Protein AF-A0A1G6Z495-F1 (afdb_monomer_lite)

Organism: NCBI:txid1391627

Sequence (162 aa):
MFNFCLIGFSAALISWGFKGHRTVATIAQKHLRSNTAYVVSAYLNGERMADVATWADENRNKTTAPWHFLNLPVGLTHEAFVKAVGESDNNVYSAILKTEASVKDKSLTPDQKNEALKYLIHLVGDAHQPMHISRKEDKGGNILYRFVSTTKELCTVFGIVS

InterPro domains:
  IPR003154 S1/P1 nuclease [PF02265] (16-144)
  IPR003154 S1/P1 nuclease [PTHR33146] (5-148)
  IPR003154 S1/P1 nuclease [cd11010] (16-143)
  IPR008947 Phospholipase C/P1 nuclease domain superfamily [G3DSA:1.10.575.10] (16-158)
  IPR008947 Phospholipase C/P1 nuclease domain superfamily [SSF48537] (16-151)

Structure (mmCIF, N/CA/C/O backbone):
data_AF-A0A1G6Z495-F1
#
_entry.id   AF-A0A1G6Z495-F1
#
loop_
_atom_site.group_PDB
_atom_site.id
_atom_site.type_symbol
_atom_site.label_atom_id
_atom_site.label_alt_id
_atom_site.label_comp_id
_atom_site.label_asym_id
_atom_site.label_entity_id
_atom_site.label_seq_id
_atom_site.pdbx_PDB_ins_code
_atom_site.Cartn_x
_atom_site.Cartn_y
_atom_site.Cartn_z
_atom_site.occupancy
_atom_site.B_iso_or_equiv
_atom_site.auth_seq_id
_atom_site.auth_comp_id
_atom_site.auth_asym_id
_atom_site.auth_atom_id
_atom_site.pdbx_PDB_model_num
ATOM 1 N N . MET A 1 1 ? -15.457 -31.308 -48.192 1.00 42.28 1 MET A N 1
ATOM 2 C CA . MET A 1 1 ? -14.455 -30.368 -47.643 1.00 42.28 1 MET A CA 1
ATOM 3 C C . MET A 1 1 ? -15.005 -29.857 -46.320 1.00 42.28 1 MET A C 1
ATOM 5 O O . MET A 1 1 ? -16.042 -29.211 -46.327 1.00 42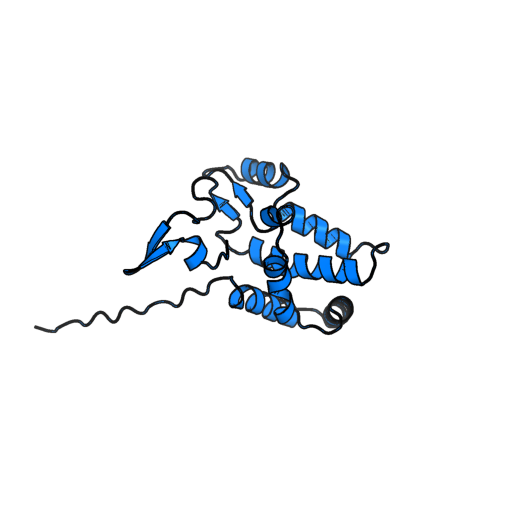.28 1 MET A O 1
ATOM 9 N N . PHE A 1 2 ? -14.421 -30.278 -45.195 1.00 41.84 2 PHE A N 1
ATOM 10 C CA . PHE A 1 2 ? -14.916 -29.948 -43.853 1.00 41.84 2 PHE A CA 1
ATOM 11 C C . PHE A 1 2 ? -14.558 -28.501 -43.502 1.00 41.84 2 PHE A C 1
ATOM 13 O O . PHE A 1 2 ? -13.387 -28.133 -43.496 1.00 41.84 2 PHE A O 1
ATOM 20 N N . ASN A 1 3 ? -15.581 -27.693 -43.231 1.00 45.84 3 ASN A N 1
ATOM 21 C CA . ASN A 1 3 ? -15.449 -26.301 -42.825 1.00 45.84 3 ASN A CA 1
ATOM 22 C C . ASN A 1 3 ? -15.108 -26.272 -41.325 1.00 45.84 3 ASN A C 1
ATOM 24 O O . ASN A 1 3 ? -15.965 -26.562 -40.490 1.00 45.84 3 ASN A O 1
ATOM 28 N N . PHE A 1 4 ? -13.850 -25.999 -40.976 1.00 47.28 4 PHE A N 1
ATOM 29 C CA . PHE A 1 4 ? -13.429 -25.865 -39.581 1.00 47.28 4 PHE A CA 1
ATOM 30 C C . PHE A 1 4 ? -13.830 -24.476 -39.067 1.00 47.28 4 PHE A C 1
ATOM 32 O O . PHE A 1 4 ? -13.222 -23.464 -39.407 1.00 47.28 4 PHE A O 1
ATOM 39 N N . CYS A 1 5 ? -14.882 -24.436 -38.253 1.00 51.12 5 CYS A N 1
ATOM 40 C CA . CYS A 1 5 ? -15.289 -23.258 -37.499 1.00 51.12 5 CYS A CA 1
ATOM 41 C C . CYS A 1 5 ? -14.291 -23.046 -36.347 1.00 51.12 5 CYS A C 1
ATOM 43 O O . CYS A 1 5 ? -14.312 -23.780 -35.358 1.00 51.12 5 CYS A O 1
ATOM 45 N N . LEU A 1 6 ? -13.385 -22.073 -36.480 1.00 49.97 6 LEU A N 1
ATOM 46 C CA . LEU A 1 6 ? -12.542 -21.606 -35.377 1.00 49.97 6 LEU A CA 1
ATOM 47 C C . LEU A 1 6 ? -13.414 -20.796 -34.410 1.00 49.97 6 LEU A C 1
ATOM 49 O O . LEU A 1 6 ? -13.562 -19.583 -34.547 1.00 49.97 6 LEU A O 1
ATOM 53 N N . ILE A 1 7 ? -14.000 -21.474 -33.424 1.00 51.56 7 ILE A N 1
ATOM 54 C CA . ILE A 1 7 ? -14.574 -20.822 -32.245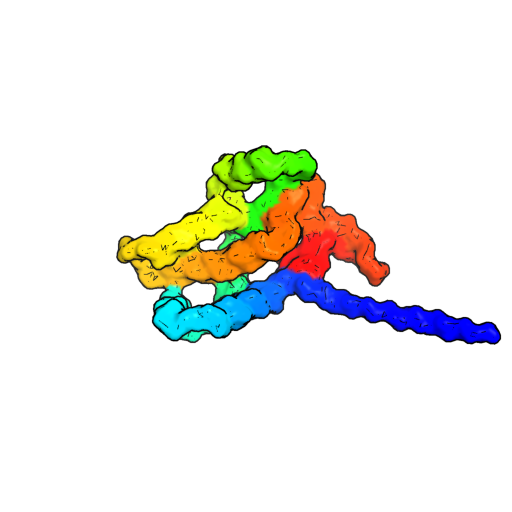 1.00 51.56 7 ILE A CA 1
ATOM 55 C C . ILE A 1 7 ? -13.392 -20.269 -31.445 1.00 51.56 7 ILE A C 1
ATOM 57 O O . ILE A 1 7 ? -12.740 -20.982 -30.685 1.00 51.56 7 ILE A O 1
ATOM 61 N N . GLY A 1 8 ? -13.073 -18.996 -31.672 1.00 50.41 8 GLY A N 1
ATOM 62 C CA . GLY A 1 8 ? -12.120 -18.257 -30.860 1.00 50.41 8 GLY A CA 1
ATOM 63 C C . GLY A 1 8 ? -12.655 -18.154 -29.437 1.00 50.41 8 GLY A C 1
ATOM 64 O O . GLY A 1 8 ? -13.552 -17.362 -29.161 1.00 50.41 8 GLY A O 1
ATOM 65 N N . PHE A 1 9 ? -12.112 -18.964 -28.532 1.00 45.84 9 PHE A N 1
ATOM 66 C CA . PHE A 1 9 ? -12.323 -18.814 -27.099 1.00 45.84 9 PHE A CA 1
ATOM 67 C C . PHE A 1 9 ? -11.691 -17.474 -26.697 1.00 45.84 9 PHE A C 1
ATOM 69 O O . PHE A 1 9 ? -10.472 -17.362 -26.568 1.00 45.84 9 PHE A O 1
ATOM 76 N N . SER A 1 10 ? -12.494 -16.415 -26.569 1.00 47.72 10 SER A N 1
ATOM 77 C CA . SER A 1 10 ? -12.037 -15.186 -25.924 1.00 47.72 10 SER A CA 1
ATOM 78 C C . SER A 1 10 ? -11.747 -15.529 -24.468 1.00 47.72 10 SER A C 1
ATOM 80 O O . SER A 1 10 ? -12.662 -15.618 -23.653 1.00 47.72 10 SER A O 1
ATOM 82 N N . ALA A 1 11 ? -10.476 -15.769 -24.143 1.00 47.03 11 ALA A N 1
ATOM 83 C CA . ALA A 1 11 ? -10.040 -15.809 -22.761 1.00 47.03 11 ALA A CA 1
ATOM 84 C C . ALA A 1 11 ? -10.450 -14.472 -22.133 1.00 47.03 11 ALA A C 1
ATOM 86 O O . ALA A 1 11 ? -9.971 -13.413 -22.542 1.00 47.03 11 ALA A O 1
ATOM 87 N N . ALA A 1 12 ? -11.392 -14.511 -21.192 1.00 43.09 12 ALA A N 1
ATOM 88 C CA . ALA A 1 12 ? -11.696 -13.366 -20.356 1.00 43.09 12 ALA A CA 1
ATOM 89 C C . ALA A 1 12 ? -10.442 -13.104 -19.520 1.00 43.09 12 ALA A C 1
ATOM 91 O O . ALA A 1 12 ? -10.204 -13.768 -18.513 1.00 43.09 12 ALA A O 1
ATOM 92 N N . LEU A 1 13 ? -9.589 -12.204 -20.004 1.00 44.81 13 LEU A N 1
ATOM 93 C CA . LEU A 1 13 ? -8.390 -11.795 -19.294 1.00 44.81 13 LEU A CA 1
ATOM 94 C C . LEU A 1 13 ? -8.857 -11.126 -18.001 1.00 44.81 13 LEU A C 1
ATOM 96 O O . LEU A 1 13 ? -9.572 -10.123 -18.019 1.00 44.81 13 LEU A O 1
ATOM 100 N N . ILE A 1 14 ? -8.543 -11.776 -16.880 1.00 45.47 14 ILE A N 1
ATOM 101 C CA . ILE A 1 14 ? -8.883 -11.307 -15.541 1.00 45.47 14 ILE A CA 1
ATOM 102 C C . ILE A 1 14 ? -7.975 -10.111 -15.269 1.00 45.47 14 ILE A C 1
ATOM 104 O O . ILE A 1 14 ? -6.816 -10.248 -14.891 1.00 45.47 14 ILE A O 1
ATOM 108 N N . SER A 1 15 ? -8.513 -8.934 -15.555 1.00 52.22 15 SER A N 1
ATOM 109 C CA . SER A 1 15 ? -7.889 -7.642 -15.320 1.00 52.22 15 SER A CA 1
ATOM 110 C C . SER A 1 15 ? -7.862 -7.337 -13.816 1.00 52.22 15 SER A C 1
ATOM 112 O O . SER A 1 15 ? -8.870 -7.567 -13.140 1.00 52.22 15 SER A O 1
ATOM 114 N N . TRP A 1 16 ? -6.759 -6.793 -13.291 1.00 60.66 16 TRP A N 1
ATOM 115 C CA . TRP A 1 16 ? -6.613 -6.517 -11.857 1.00 60.66 16 TRP A CA 1
ATOM 116 C C . TRP A 1 16 ? -7.476 -5.372 -11.312 1.00 60.66 16 TRP A C 1
ATOM 118 O O . TRP A 1 16 ? -7.771 -5.379 -10.118 1.00 60.66 16 TRP A O 1
ATOM 128 N N . GLY A 1 17 ? -7.978 -4.474 -12.172 1.00 70.00 17 GLY A N 1
ATOM 129 C CA . GLY A 1 17 ? -8.983 -3.468 -11.804 1.00 70.00 17 GLY A CA 1
ATOM 130 C C . GLY A 1 17 ? -10.163 -4.088 -11.050 1.00 70.00 17 GLY A C 1
ATOM 131 O O . GLY A 1 17 ? -10.399 -5.278 -11.193 1.00 70.00 17 GLY A O 1
ATOM 132 N N . PHE A 1 18 ? -10.894 -3.327 -10.233 1.00 80.50 18 PHE A N 1
ATOM 133 C CA . PHE A 1 18 ? -11.916 -3.751 -9.246 1.00 80.50 18 PHE A CA 1
ATOM 134 C C . PHE A 1 18 ? -11.990 -5.238 -8.829 1.00 80.50 18 PHE A C 1
ATOM 136 O O . PHE A 1 18 ? -11.745 -5.582 -7.672 1.00 80.50 18 PHE A O 1
ATOM 143 N N . LYS A 1 19 ? -12.388 -6.134 -9.741 1.00 84.12 19 LYS A N 1
ATOM 144 C CA . LYS A 1 19 ? -12.472 -7.585 -9.525 1.00 84.12 19 LYS A CA 1
ATOM 145 C C . LYS A 1 19 ? -11.148 -8.213 -9.082 1.00 84.12 19 LYS A C 1
ATOM 147 O O . LYS A 1 19 ? -11.193 -9.086 -8.217 1.00 84.12 19 LYS A O 1
ATOM 152 N N . GLY A 1 20 ? -10.001 -7.817 -9.634 1.00 85.38 20 GLY A N 1
ATOM 153 C CA . GLY A 1 20 ? -8.720 -8.432 -9.268 1.00 85.38 20 GLY A CA 1
ATOM 154 C C . GLY A 1 20 ? -8.285 -8.085 -7.851 1.00 85.38 20 GLY A C 1
ATOM 155 O O . GLY A 1 20 ? -8.098 -8.997 -7.046 1.00 85.38 20 GLY A O 1
ATOM 156 N N . HIS A 1 21 ? -8.259 -6.794 -7.507 1.00 91.12 21 HIS A N 1
ATOM 157 C CA . HIS A 1 21 ? -8.007 -6.337 -6.134 1.00 91.12 21 HIS A CA 1
ATOM 158 C C . HIS A 1 21 ? -8.954 -6.988 -5.120 1.00 91.12 21 HIS A C 1
ATOM 160 O O . HIS A 1 21 ? -8.506 -7.532 -4.110 1.00 91.12 21 HIS A O 1
ATOM 166 N N . ARG A 1 22 ? -10.259 -7.040 -5.422 1.00 94.19 22 ARG A N 1
ATOM 167 C CA . ARG A 1 22 ? -11.251 -7.740 -4.586 1.00 94.19 22 ARG A CA 1
ATOM 168 C C . ARG A 1 22 ? -10.939 -9.222 -4.418 1.00 94.19 22 ARG A C 1
ATOM 170 O O . ARG A 1 22 ? -11.094 -9.762 -3.321 1.00 94.19 22 ARG A O 1
ATOM 177 N N . THR A 1 23 ? -10.512 -9.887 -5.488 1.00 93.44 23 THR A N 1
ATOM 178 C CA . THR A 1 23 ? -10.179 -11.317 -5.475 1.00 93.44 23 THR A CA 1
ATOM 179 C C . THR A 1 23 ? -8.954 -11.578 -4.607 1.00 93.44 23 THR A C 1
ATOM 181 O O . THR A 1 23 ? -9.027 -12.410 -3.702 1.00 93.44 23 THR A O 1
ATOM 184 N N . VAL A 1 24 ? -7.864 -10.835 -4.812 1.00 93.00 24 VAL A N 1
ATOM 185 C CA . VAL A 1 24 ? -6.637 -10.976 -4.014 1.00 93.00 24 VAL A CA 1
ATOM 186 C C . VAL A 1 24 ? -6.892 -10.672 -2.547 1.00 93.00 24 VAL A C 1
ATOM 188 O O . VAL A 1 24 ? -6.532 -11.480 -1.693 1.00 93.00 24 VAL A O 1
ATOM 191 N N . ALA A 1 25 ? -7.601 -9.586 -2.243 1.00 95.50 25 ALA A N 1
ATOM 192 C CA . ALA A 1 25 ? -7.959 -9.245 -0.872 1.00 95.50 25 ALA A CA 1
ATOM 193 C C . ALA A 1 25 ? -8.865 -10.306 -0.219 1.00 95.50 25 ALA A C 1
ATOM 195 O O . ALA A 1 25 ? -8.678 -10.636 0.950 1.00 95.50 25 ALA A O 1
ATOM 196 N N . THR A 1 26 ? -9.801 -10.900 -0.970 1.00 96.12 26 THR A N 1
ATOM 197 C CA . THR A 1 26 ? -10.640 -12.008 -0.477 1.00 96.12 26 THR A CA 1
ATOM 198 C C . THR A 1 26 ? -9.805 -13.242 -0.140 1.00 96.12 26 THR A C 1
ATOM 200 O O . THR A 1 26 ? -10.028 -13.866 0.898 1.00 96.12 26 THR A O 1
ATOM 203 N N . ILE A 1 27 ? -8.858 -13.613 -1.006 1.00 96.38 27 ILE A N 1
ATOM 204 C CA . ILE A 1 27 ? -7.961 -14.750 -0.766 1.00 96.38 27 ILE A CA 1
ATOM 205 C C . ILE A 1 27 ? -7.090 -14.458 0.459 1.00 96.38 27 ILE A C 1
ATOM 207 O O . ILE A 1 27 ? -7.066 -15.263 1.387 1.00 96.38 27 ILE A O 1
ATOM 211 N N . ALA A 1 28 ? -6.460 -13.282 0.520 1.00 95.88 28 ALA A N 1
ATOM 212 C CA . ALA A 1 28 ? -5.638 -12.866 1.652 1.00 95.88 28 ALA A CA 1
ATOM 213 C C . ALA A 1 28 ? -6.413 -12.928 2.978 1.00 95.88 28 ALA A C 1
ATOM 215 O O . ALA A 1 28 ? -5.930 -13.529 3.937 1.00 95.88 28 ALA A O 1
ATOM 216 N N . GLN A 1 29 ? -7.645 -12.403 3.014 1.00 95.44 29 GLN A N 1
ATOM 217 C CA . GLN A 1 29 ? -8.495 -12.420 4.208 1.00 95.44 29 GLN A CA 1
ATOM 218 C C . GLN A 1 29 ? -8.764 -13.843 4.721 1.00 95.44 29 GLN A C 1
ATOM 220 O O . GLN A 1 29 ? -8.754 -14.068 5.929 1.00 95.44 29 GLN A O 1
ATOM 225 N N . LYS A 1 30 ? -8.960 -14.816 3.820 1.00 96.38 30 LYS A N 1
ATOM 226 C CA . LYS A 1 30 ? -9.183 -16.231 4.177 1.00 96.38 30 LYS A CA 1
ATOM 227 C C . LYS A 1 30 ? -7.949 -16.918 4.763 1.00 96.38 30 LYS A C 1
ATOM 229 O O . LYS A 1 30 ? -8.098 -17.911 5.467 1.00 96.38 30 LYS A O 1
ATOM 234 N N . HIS A 1 31 ? -6.752 -16.412 4.473 1.00 96.75 31 HIS A N 1
ATOM 235 C CA . HIS A 1 31 ? -5.490 -16.967 4.965 1.00 96.75 31 HIS A CA 1
ATOM 236 C C . HIS A 1 31 ? -4.959 -16.264 6.224 1.00 96.75 31 HIS A C 1
ATOM 238 O O . HIS A 1 31 ? -3.910 -16.648 6.746 1.00 96.75 31 HIS A O 1
ATOM 244 N N . LEU A 1 32 ? -5.672 -15.261 6.752 1.00 94.94 32 LEU A N 1
ATOM 245 C CA . LEU A 1 32 ? -5.309 -14.633 8.018 1.00 94.94 32 LEU A CA 1
ATOM 246 C C . LEU A 1 32 ? -5.513 -15.599 9.190 1.00 94.94 32 LEU A C 1
ATOM 248 O O . LEU A 1 32 ? -6.514 -16.307 9.287 1.00 94.94 32 LEU A O 1
ATOM 252 N N . ARG A 1 33 ? -4.580 -15.569 10.147 1.00 97.31 33 ARG A N 1
ATOM 253 C CA . ARG A 1 33 ? -4.785 -16.194 11.462 1.00 97.31 33 ARG A CA 1
ATOM 254 C C . ARG A 1 33 ? -5.908 -15.459 12.197 1.00 97.31 33 ARG A C 1
ATOM 256 O O . ARG A 1 33 ? -6.048 -14.250 12.026 1.00 97.31 33 ARG A O 1
ATOM 263 N N . SER A 1 34 ? -6.641 -16.146 13.072 1.00 96.50 34 SER A N 1
ATOM 264 C CA . SER A 1 34 ? -7.770 -15.582 13.838 1.00 96.50 34 SER A CA 1
ATOM 265 C C . SER A 1 34 ? -7.439 -14.247 14.516 1.00 96.50 34 SER A C 1
ATOM 267 O O . SER A 1 34 ? -8.180 -13.277 14.380 1.00 96.50 34 SER A O 1
ATOM 269 N N . ASN A 1 35 ? -6.286 -14.170 15.183 1.00 96.44 35 ASN A N 1
ATOM 270 C CA . ASN A 1 35 ? -5.853 -12.966 15.895 1.00 96.44 35 ASN A CA 1
ATOM 271 C C . ASN A 1 35 ? -5.593 -11.806 14.920 1.00 96.44 35 ASN A C 1
ATOM 273 O O . ASN A 1 35 ? -5.962 -10.668 15.193 1.00 96.44 35 ASN A O 1
ATOM 277 N N . THR A 1 36 ? -4.993 -12.093 13.762 1.00 94.31 36 THR A N 1
ATOM 278 C CA . THR A 1 36 ? -4.748 -11.095 12.714 1.00 94.31 36 THR A CA 1
ATOM 279 C C . THR A 1 36 ? -6.052 -10.646 12.067 1.00 94.31 36 THR A C 1
ATOM 281 O O . THR A 1 36 ? -6.238 -9.453 11.868 1.00 94.31 36 THR A O 1
ATOM 284 N N . ALA A 1 37 ? -6.974 -11.571 11.789 1.00 95.00 37 ALA A N 1
ATOM 285 C CA . ALA A 1 37 ? -8.286 -11.254 11.233 1.00 95.00 37 ALA A CA 1
ATOM 286 C C . ALA A 1 37 ? -9.085 -10.324 12.159 1.00 95.00 37 ALA A C 1
ATOM 288 O O . ALA A 1 37 ? -9.692 -9.369 11.680 1.00 95.00 37 ALA A O 1
ATOM 289 N N . TYR A 1 38 ? -9.025 -10.549 13.477 1.00 95.81 38 TYR A N 1
ATOM 290 C CA . TYR A 1 38 ? -9.641 -9.667 14.469 1.00 95.81 38 TYR A CA 1
ATOM 291 C C . TYR A 1 38 ? -9.056 -8.248 14.422 1.00 95.81 38 TYR A C 1
ATOM 293 O O . TYR A 1 38 ? -9.802 -7.278 14.315 1.00 95.81 38 TYR A O 1
ATOM 301 N N . VAL A 1 39 ? -7.724 -8.118 14.438 1.00 94.12 39 VAL A N 1
ATOM 302 C CA . VAL A 1 39 ? -7.052 -6.806 14.385 1.00 94.12 39 VAL A CA 1
ATOM 303 C C . VAL A 1 39 ? -7.338 -6.084 13.067 1.00 94.12 39 VAL A C 1
ATOM 305 O O . VAL A 1 39 ? -7.671 -4.903 13.083 1.00 94.12 39 VAL A O 1
ATOM 308 N N . VAL A 1 40 ? -7.259 -6.789 11.935 1.00 96.12 40 VAL A N 1
ATOM 309 C CA . VAL A 1 40 ? -7.578 -6.235 10.610 1.00 96.12 40 VAL A CA 1
ATOM 310 C C . VAL A 1 40 ? -9.027 -5.760 10.564 1.00 96.12 40 VAL A C 1
ATOM 312 O O . VAL A 1 40 ? -9.277 -4.640 10.137 1.00 96.12 40 VAL A O 1
ATOM 315 N N . SER A 1 41 ? -9.976 -6.559 11.059 1.00 96.06 41 SER A N 1
ATOM 316 C CA . SER A 1 41 ? -11.385 -6.161 11.122 1.00 96.06 41 SER A CA 1
ATOM 317 C C . SER A 1 41 ? -11.596 -4.928 11.998 1.00 96.06 41 SER A C 1
ATOM 319 O O . SER A 1 41 ? -12.398 -4.073 11.641 1.00 96.06 41 SER A O 1
ATOM 321 N N . ALA A 1 42 ? -10.893 -4.817 13.128 1.00 94.50 42 ALA A N 1
ATOM 322 C CA . ALA A 1 42 ? -10.980 -3.646 13.997 1.00 94.50 42 ALA A CA 1
ATOM 323 C C . ALA A 1 42 ? -10.426 -2.392 13.306 1.00 94.50 42 ALA A C 1
ATOM 325 O O . ALA A 1 42 ? -11.067 -1.349 13.328 1.00 94.50 42 ALA A O 1
ATOM 326 N N . TYR A 1 43 ? -9.273 -2.500 12.640 1.00 95.12 43 TYR A N 1
ATOM 327 C CA . TYR A 1 43 ? -8.685 -1.384 11.892 1.00 95.12 43 TYR A CA 1
ATOM 328 C C . TYR A 1 43 ? -9.536 -0.978 10.690 1.00 95.12 43 TYR A C 1
ATOM 330 O O . TYR A 1 43 ? -9.563 0.196 10.343 1.00 95.12 43 TYR A O 1
ATOM 338 N N . LEU A 1 44 ? -10.249 -1.923 10.074 1.00 97.31 44 LEU A N 1
ATOM 339 C CA . LEU A 1 44 ? -11.172 -1.676 8.967 1.00 97.31 44 LEU A CA 1
ATOM 340 C C . LEU A 1 44 ? -12.597 -1.318 9.415 1.00 97.31 44 LEU A C 1
ATOM 342 O O . LEU A 1 44 ? -13.482 -1.264 8.573 1.00 97.31 44 LEU A O 1
ATOM 346 N N . ASN A 1 45 ? -12.854 -1.087 10.708 1.00 95.81 45 ASN A N 1
ATOM 347 C CA . ASN A 1 45 ? -14.197 -0.784 11.226 1.00 95.81 45 ASN A CA 1
ATOM 348 C C . ASN A 1 45 ? -15.271 -1.820 10.819 1.00 95.81 45 ASN A C 1
ATOM 350 O O . ASN A 1 45 ? -16.436 -1.489 10.616 1.00 95.81 45 ASN A O 1
ATOM 354 N N . GLY A 1 46 ? -14.877 -3.089 10.687 1.00 95.00 46 GLY A N 1
ATOM 355 C CA . GLY A 1 46 ? -15.749 -4.188 10.266 1.00 95.00 46 GLY A CA 1
ATOM 356 C C 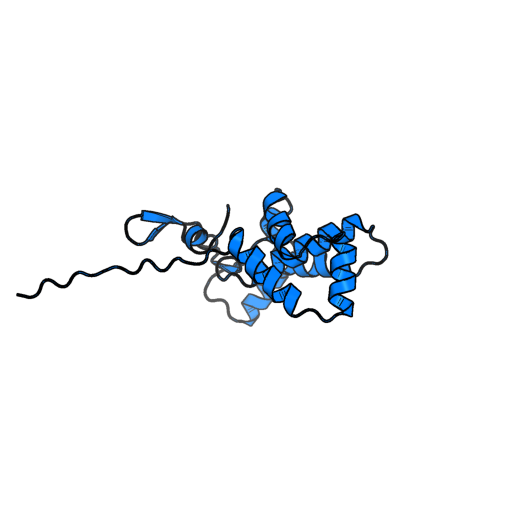. GLY A 1 46 ? -15.928 -4.339 8.751 1.00 95.00 46 GLY A C 1
ATOM 357 O O . GLY A 1 46 ? -16.555 -5.309 8.325 1.00 95.00 46 GLY A O 1
ATOM 358 N N . GLU A 1 47 ? -15.367 -3.444 7.929 1.00 96.88 47 GLU A N 1
ATOM 359 C CA . GLU A 1 47 ? -15.369 -3.597 6.471 1.00 96.88 47 GLU A CA 1
ATOM 360 C C . GLU A 1 47 ? -14.573 -4.846 6.052 1.00 96.88 47 GLU A C 1
ATOM 362 O O . GLU A 1 47 ? -13.562 -5.219 6.660 1.00 96.88 47 GLU A O 1
ATOM 367 N N . ARG A 1 48 ? -15.004 -5.516 4.976 1.00 96.62 48 ARG A N 1
ATOM 368 C CA . ARG A 1 48 ? -14.251 -6.653 4.432 1.00 96.62 48 ARG A CA 1
ATOM 369 C C . ARG A 1 48 ? -13.049 -6.135 3.654 1.00 96.62 48 ARG A C 1
ATOM 371 O O . ARG A 1 48 ? -13.156 -5.148 2.932 1.00 96.62 48 ARG A O 1
ATOM 378 N N . MET A 1 49 ? -11.940 -6.878 3.681 1.00 97.50 49 MET A N 1
ATOM 379 C CA . MET A 1 49 ? -10.747 -6.514 2.903 1.00 97.50 49 MET A CA 1
ATOM 380 C C . MET A 1 49 ? -11.059 -6.355 1.411 1.00 97.50 49 MET A C 1
ATOM 382 O O . MET A 1 49 ? -10.496 -5.485 0.762 1.00 97.50 49 MET A O 1
ATOM 386 N N . ALA A 1 50 ? -11.970 -7.172 0.874 1.00 96.00 50 ALA A N 1
ATOM 387 C CA . ALA A 1 50 ? -12.411 -7.064 -0.512 1.00 96.00 50 ALA A CA 1
ATOM 388 C C . ALA A 1 50 ? -13.062 -5.707 -0.820 1.00 96.00 50 ALA A C 1
ATOM 390 O O . ALA A 1 50 ? -12.773 -5.119 -1.856 1.00 96.00 50 ALA A O 1
ATOM 391 N N . ASP A 1 51 ? -13.908 -5.201 0.075 1.00 95.81 51 ASP A N 1
ATOM 392 C CA . ASP A 1 51 ? -14.695 -3.991 -0.176 1.00 95.81 51 ASP A CA 1
ATOM 393 C C . ASP A 1 51 ? -13.805 -2.744 -0.211 1.00 95.81 51 ASP A C 1
ATOM 395 O O . ASP A 1 51 ? -14.039 -1.848 -1.015 1.00 95.81 51 ASP A O 1
ATOM 399 N N . VAL A 1 52 ? -12.728 -2.742 0.578 1.00 97.12 52 VAL A N 1
ATOM 400 C CA . VAL A 1 52 ? -11.772 -1.628 0.656 1.00 97.12 52 VAL A CA 1
ATOM 401 C C . VAL A 1 52 ? -10.589 -1.756 -0.308 1.00 97.12 52 VAL A C 1
ATOM 403 O O . VAL A 1 52 ? -9.786 -0.833 -0.422 1.00 97.12 52 VAL A O 1
ATOM 406 N N . ALA A 1 53 ? -10.458 -2.885 -1.012 1.00 95.81 53 ALA A N 1
ATOM 407 C CA . ALA A 1 53 ? -9.292 -3.180 -1.847 1.00 95.81 53 ALA A CA 1
ATOM 408 C C . ALA A 1 53 ? -9.127 -2.229 -3.043 1.00 95.81 53 ALA A C 1
ATOM 410 O O . ALA A 1 53 ? -8.065 -2.214 -3.653 1.00 95.81 53 ALA A O 1
ATOM 411 N N . THR A 1 54 ? -10.161 -1.465 -3.400 1.00 93.94 54 THR A N 1
ATOM 412 C CA . THR A 1 54 ? -10.168 -0.509 -4.524 1.00 93.94 54 THR A CA 1
ATOM 413 C C . THR A 1 54 ? -10.113 0.942 -4.063 1.00 93.94 54 THR A C 1
ATOM 415 O O . THR A 1 54 ? -9.993 1.847 -4.881 1.00 93.94 54 THR A O 1
ATOM 418 N N . TRP A 1 55 ? -10.138 1.168 -2.747 1.00 96.50 55 TRP A N 1
ATOM 419 C CA . TRP A 1 55 ? -10.219 2.499 -2.158 1.00 96.50 55 TRP A CA 1
ATOM 420 C C . TRP A 1 55 ? -9.037 3.395 -2.556 1.00 96.50 55 TRP A C 1
ATOM 422 O O . TRP A 1 55 ? -9.228 4.585 -2.784 1.00 96.50 55 TRP A O 1
ATOM 432 N N . ALA A 1 56 ? -7.824 2.843 -2.677 1.00 95.81 56 ALA A N 1
ATOM 433 C CA . ALA A 1 56 ? -6.643 3.628 -3.042 1.00 95.81 56 ALA A CA 1
ATOM 434 C C . ALA A 1 56 ? -6.742 4.223 -4.458 1.00 95.81 56 ALA A C 1
ATOM 436 O O . ALA A 1 56 ? -6.421 5.395 -4.636 1.00 95.81 56 ALA A O 1
ATOM 437 N N . ASP A 1 57 ? -7.253 3.462 -5.432 1.00 91.69 57 ASP A N 1
ATOM 438 C CA . ASP A 1 57 ? -7.533 3.963 -6.786 1.00 91.69 57 ASP A CA 1
ATOM 439 C C . ASP A 1 57 ? -8.635 5.027 -6.775 1.00 91.69 57 ASP A C 1
ATOM 441 O O . ASP A 1 57 ? -8.513 6.073 -7.410 1.00 91.69 57 ASP A O 1
ATOM 445 N N . GLU A 1 58 ? -9.707 4.783 -6.016 1.00 92.31 58 GLU A N 1
ATOM 446 C CA . GLU A 1 58 ? -10.843 5.705 -5.889 1.00 92.31 58 GLU A CA 1
ATOM 447 C C . GLU A 1 58 ? -10.442 7.049 -5.249 1.00 92.31 58 GLU A C 1
ATOM 449 O O . GLU A 1 58 ? -11.064 8.074 -5.526 1.00 92.31 58 GLU A O 1
ATOM 454 N N . ASN A 1 59 ? -9.391 7.057 -4.420 1.00 94.31 59 ASN A N 1
ATOM 455 C CA . ASN A 1 59 ? -8.884 8.230 -3.695 1.00 94.31 59 ASN A CA 1
ATOM 456 C C . ASN A 1 59 ? -7.521 8.711 -4.226 1.00 94.31 59 ASN A C 1
ATOM 458 O O . ASN A 1 59 ? -6.816 9.502 -3.583 1.00 94.31 59 ASN A O 1
ATOM 462 N N . ARG A 1 60 ? -7.140 8.247 -5.419 1.00 91.25 60 ARG A N 1
ATOM 463 C CA . ARG A 1 60 ? -5.870 8.574 -6.060 1.00 91.25 60 ARG A CA 1
ATOM 464 C C . ARG A 1 60 ? -5.768 10.070 -6.348 1.00 91.25 60 ARG A C 1
ATOM 466 O O . ARG A 1 60 ? -6.670 10.696 -6.899 1.00 91.25 60 ARG A O 1
ATOM 473 N N . ASN A 1 61 ? -4.619 10.652 -6.016 1.00 92.38 61 ASN A N 1
ATOM 474 C CA . ASN A 1 61 ? -4.307 12.056 -6.281 1.00 92.38 61 ASN A CA 1
ATOM 475 C C . ASN A 1 61 ? -2.882 12.202 -6.834 1.00 92.38 61 ASN A C 1
ATOM 477 O O . ASN A 1 61 ? -2.156 11.225 -6.978 1.00 92.38 61 ASN A O 1
ATOM 481 N N . LYS A 1 62 ? -2.449 13.429 -7.152 1.00 91.19 62 LYS A N 1
ATOM 482 C CA . LYS A 1 62 ? -1.123 13.675 -7.756 1.00 91.19 62 LYS A CA 1
ATOM 483 C C . LYS A 1 62 ? 0.048 13.152 -6.913 1.00 91.19 62 LYS A C 1
ATOM 485 O O . LYS A 1 62 ? 1.073 12.789 -7.479 1.00 91.19 62 LYS A O 1
ATOM 490 N N . THR A 1 63 ? -0.104 13.120 -5.593 1.00 92.44 63 THR A N 1
ATOM 491 C CA . THR A 1 63 ? 0.931 12.673 -4.654 1.00 92.44 63 THR A CA 1
ATOM 492 C C . THR A 1 63 ? 0.965 11.155 -4.530 1.00 92.44 63 THR A C 1
ATOM 494 O O . THR A 1 63 ? 2.045 10.588 -4.415 1.00 92.44 63 THR A O 1
ATOM 497 N N . THR A 1 64 ? -0.196 10.497 -4.567 1.00 93.38 64 THR A N 1
ATOM 498 C CA . THR A 1 64 ? -0.308 9.037 -4.411 1.00 93.38 64 THR A CA 1
ATOM 499 C C . THR A 1 64 ? -0.300 8.294 -5.739 1.00 93.38 64 THR A C 1
ATOM 501 O O . THR A 1 64 ? -0.015 7.106 -5.770 1.00 93.38 64 THR A O 1
ATOM 504 N N . ALA A 1 65 ? -0.521 8.979 -6.861 1.00 90.69 65 ALA A N 1
ATOM 505 C CA . ALA A 1 65 ? -0.515 8.376 -8.186 1.00 90.69 65 ALA A CA 1
ATOM 506 C C . ALA A 1 65 ? 0.755 7.564 -8.508 1.00 90.69 65 ALA A C 1
ATOM 508 O O . ALA A 1 65 ? 0.600 6.488 -9.087 1.00 90.69 65 ALA A O 1
ATOM 509 N N . PRO A 1 66 ? 1.975 8.007 -8.140 1.00 92.06 66 PRO A N 1
ATOM 510 C CA . PRO A 1 66 ? 3.192 7.225 -8.361 1.00 92.06 66 PRO A CA 1
ATOM 511 C C . PRO A 1 66 ? 3.311 5.993 -7.458 1.00 92.06 66 PRO A C 1
ATOM 513 O O . PRO A 1 66 ? 4.093 5.100 -7.762 1.00 92.06 66 PRO A O 1
ATOM 516 N N . TRP A 1 67 ? 2.535 5.903 -6.373 1.00 94.69 67 TRP A N 1
ATOM 517 C CA . TRP A 1 67 ? 2.578 4.755 -5.464 1.00 94.69 67 TRP A CA 1
ATOM 518 C C . TRP A 1 67 ? 2.062 3.483 -6.128 1.00 94.69 67 TRP A C 1
ATOM 520 O O . TRP A 1 67 ? 2.399 2.405 -5.682 1.00 94.69 67 TRP A O 1
ATOM 530 N N . HIS A 1 68 ? 1.274 3.568 -7.194 1.00 91.00 68 HIS A N 1
ATOM 531 C CA . HIS A 1 68 ? 0.650 2.383 -7.783 1.00 91.00 68 HIS A CA 1
ATOM 532 C C . HIS A 1 68 ? 1.581 1.588 -8.702 1.00 91.00 68 HIS A C 1
ATOM 534 O O . HIS A 1 68 ? 1.246 0.480 -9.102 1.00 91.00 68 HIS A O 1
ATOM 540 N N . PHE A 1 69 ? 2.745 2.120 -9.081 1.00 85.88 69 PHE A N 1
ATOM 541 C CA . PHE A 1 69 ? 3.604 1.462 -10.064 1.00 85.88 69 PHE A CA 1
ATOM 542 C C . PHE A 1 69 ? 5.090 1.743 -9.841 1.00 85.88 69 PHE A C 1
ATOM 544 O O . PHE A 1 69 ? 5.498 2.580 -9.035 1.00 85.88 69 PHE A O 1
ATOM 551 N N . LEU A 1 70 ? 5.917 1.028 -10.595 1.00 86.38 70 LEU A N 1
ATOM 552 C CA . LEU A 1 70 ? 7.344 1.255 -10.722 1.00 86.38 70 LEU A CA 1
ATOM 553 C C . LEU A 1 70 ? 7.745 1.072 -12.190 1.00 86.38 70 LEU A C 1
ATOM 555 O O . LEU A 1 70 ? 7.559 0.003 -12.764 1.00 86.38 70 LEU A O 1
ATOM 559 N N . ASN A 1 71 ? 8.323 2.121 -12.778 1.00 83.50 71 ASN A N 1
ATOM 560 C CA . ASN A 1 71 ? 8.798 2.118 -14.161 1.00 83.50 71 ASN A CA 1
ATOM 561 C C . ASN A 1 71 ? 10.325 2.030 -14.194 1.00 83.50 71 ASN A C 1
ATOM 563 O O . ASN A 1 71 ? 11.003 2.974 -13.779 1.00 83.50 71 ASN A O 1
ATOM 567 N N . LEU A 1 72 ? 10.861 0.937 -14.735 1.00 82.06 72 LEU A N 1
ATOM 568 C CA . LEU A 1 72 ? 12.301 0.693 -14.831 1.00 82.06 72 LEU A CA 1
ATOM 569 C C . LEU A 1 72 ? 12.755 0.515 -16.288 1.00 82.06 72 LEU A C 1
ATOM 571 O O . LEU A 1 72 ? 11.959 0.095 -17.132 1.00 82.06 72 LEU A O 1
ATOM 575 N N . PRO A 1 73 ? 14.030 0.818 -16.595 1.00 80.50 73 PRO A N 1
ATOM 576 C CA . PRO A 1 73 ? 14.650 0.419 -17.855 1.00 80.50 73 PRO A CA 1
ATOM 577 C C . PRO A 1 73 ? 14.623 -1.102 -18.055 1.00 80.50 73 PRO A C 1
ATOM 579 O O . PRO A 1 73 ? 14.716 -1.874 -17.099 1.00 80.50 73 PRO A O 1
ATOM 582 N N . VAL A 1 74 ? 14.557 -1.544 -19.310 1.00 79.31 74 VAL A N 1
ATOM 583 C CA . VAL A 1 74 ? 14.702 -2.966 -19.661 1.00 79.31 74 VAL A CA 1
ATOM 584 C C . VAL A 1 74 ? 16.155 -3.444 -19.574 1.00 79.31 74 VAL A C 1
ATOM 586 O O . VAL A 1 74 ? 17.094 -2.672 -19.749 1.00 79.31 74 VAL A O 1
ATOM 589 N N . GLY A 1 75 ? 16.344 -4.749 -19.352 1.00 82.56 75 GLY A N 1
ATOM 590 C CA . GLY A 1 75 ? 17.665 -5.387 -19.421 1.00 82.56 75 GLY A CA 1
ATOM 591 C C . GLY A 1 75 ? 18.578 -5.122 -18.222 1.00 82.56 75 GLY A C 1
ATOM 592 O O . GLY A 1 75 ? 19.782 -5.349 -18.317 1.00 82.56 75 GLY A O 1
ATOM 593 N N . LEU A 1 76 ? 18.029 -4.651 -17.098 1.00 86.12 76 LEU A N 1
ATOM 594 C CA . LEU A 1 76 ? 18.790 -4.494 -15.861 1.00 86.12 76 LEU A CA 1
ATOM 595 C C . LEU A 1 76 ? 19.287 -5.851 -15.349 1.00 86.12 76 LEU A C 1
ATOM 597 O O . LEU A 1 76 ? 18.556 -6.844 -15.357 1.00 86.12 76 LEU A O 1
ATOM 601 N N . THR A 1 77 ? 20.517 -5.873 -14.832 1.00 92.94 77 THR A N 1
ATOM 602 C CA . THR A 1 77 ? 20.952 -6.957 -13.947 1.00 92.94 77 THR A CA 1
ATOM 603 C C . THR A 1 77 ? 20.118 -6.929 -12.669 1.00 92.94 77 THR A C 1
ATOM 605 O O . THR A 1 77 ? 19.545 -5.898 -12.309 1.00 92.94 77 THR A O 1
ATOM 608 N N . HIS A 1 78 ? 20.075 -8.043 -11.940 1.00 88.25 78 HIS A N 1
ATOM 609 C CA . HIS A 1 78 ? 19.379 -8.092 -10.653 1.00 88.25 78 HIS A CA 1
ATOM 610 C C . HIS A 1 78 ? 19.879 -7.004 -9.680 1.00 88.25 78 HIS A C 1
ATOM 612 O O . HIS A 1 78 ? 19.082 -6.328 -9.039 1.00 88.25 78 HIS A O 1
ATOM 618 N N . GLU A 1 79 ? 21.191 -6.773 -9.618 1.00 92.50 79 GLU A N 1
ATOM 619 C CA . GLU A 1 79 ? 21.798 -5.735 -8.772 1.00 92.50 79 GLU A CA 1
ATOM 620 C C . GLU A 1 79 ? 21.350 -4.323 -9.172 1.00 92.50 79 GLU A C 1
ATOM 622 O O . GLU A 1 79 ? 20.974 -3.522 -8.315 1.00 92.50 79 GLU A O 1
ATOM 627 N N . ALA A 1 80 ? 21.335 -4.026 -10.476 1.00 90.50 80 ALA A N 1
ATOM 628 C CA . ALA A 1 80 ? 20.875 -2.739 -10.985 1.00 90.50 80 ALA A CA 1
ATOM 629 C C . ALA A 1 80 ? 19.367 -2.539 -10.762 1.00 90.50 80 ALA A C 1
ATOM 631 O O . ALA A 1 80 ? 18.941 -1.429 -10.450 1.00 90.50 80 ALA A O 1
ATOM 632 N N . PHE A 1 81 ? 18.571 -3.608 -10.864 1.00 88.75 81 PHE A N 1
ATOM 633 C CA . PHE A 1 81 ? 17.147 -3.598 -10.535 1.00 88.75 81 PHE A CA 1
AT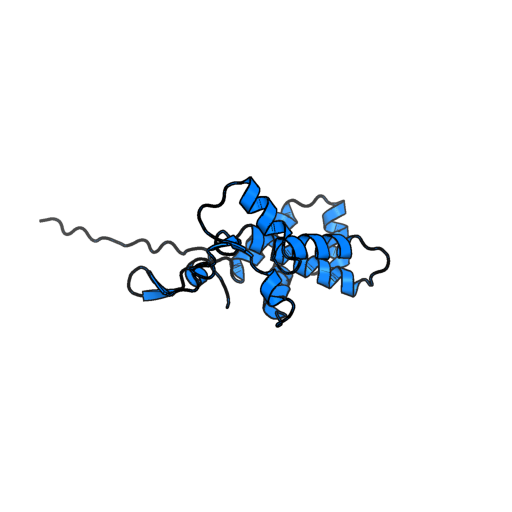OM 634 C C . PHE A 1 81 ? 16.916 -3.252 -9.061 1.00 88.75 81 PHE A C 1
ATOM 636 O O . PHE A 1 81 ? 16.206 -2.294 -8.769 1.00 88.75 81 PHE A O 1
ATOM 643 N N . VAL A 1 82 ? 17.557 -3.975 -8.134 1.00 88.69 82 VAL A N 1
ATOM 644 C CA . VAL A 1 82 ? 17.416 -3.734 -6.687 1.00 88.69 82 VAL A CA 1
ATOM 645 C C . VAL A 1 82 ? 17.818 -2.303 -6.332 1.00 88.69 82 VAL A C 1
ATOM 647 O O . VAL A 1 82 ? 17.117 -1.635 -5.571 1.00 88.69 82 VAL A O 1
ATOM 650 N N . LYS A 1 83 ? 18.911 -1.808 -6.924 1.00 90.00 83 LYS A N 1
ATOM 651 C CA . LYS A 1 83 ? 19.356 -0.425 -6.749 1.00 90.00 83 LYS A CA 1
ATOM 652 C C . LYS A 1 83 ? 18.296 0.571 -7.228 1.00 90.00 83 LYS A C 1
ATOM 654 O O . LYS A 1 83 ? 17.904 1.440 -6.460 1.00 90.00 83 LYS A O 1
ATOM 659 N N . ALA A 1 84 ? 17.783 0.410 -8.447 1.00 87.25 84 ALA A N 1
ATOM 660 C CA . ALA A 1 84 ? 16.807 1.331 -9.029 1.00 87.25 84 ALA A CA 1
ATOM 661 C C . ALA A 1 84 ? 15.458 1.347 -8.282 1.00 87.25 84 ALA A C 1
ATOM 663 O O . ALA A 1 84 ? 14.853 2.407 -8.134 1.00 87.25 84 ALA A O 1
ATOM 664 N N . VAL A 1 85 ? 15.002 0.200 -7.763 1.00 88.12 85 VAL A N 1
ATOM 665 C CA . VAL A 1 85 ? 13.800 0.113 -6.907 1.00 88.12 85 VAL A CA 1
ATOM 666 C C . VAL A 1 85 ? 13.950 0.992 -5.657 1.00 88.12 85 VAL A C 1
ATOM 668 O O . VAL A 1 85 ? 12.994 1.653 -5.249 1.00 88.12 85 VAL A O 1
ATOM 671 N N . GLY A 1 86 ? 15.146 1.016 -5.059 1.00 87.25 86 GLY A N 1
ATOM 672 C CA . GLY A 1 86 ? 15.440 1.759 -3.830 1.00 87.25 86 GLY A CA 1
ATOM 673 C C . GLY A 1 86 ? 15.827 3.230 -4.019 1.00 87.25 86 GLY A C 1
ATOM 674 O O . GLY A 1 86 ? 15.927 3.952 -3.033 1.00 87.25 86 GLY A O 1
ATOM 675 N N . GLU A 1 87 ? 16.054 3.692 -5.252 1.00 86.69 87 GLU A N 1
ATOM 676 C CA . GLU A 1 87 ? 16.499 5.068 -5.539 1.00 86.69 87 GLU A CA 1
ATOM 677 C C . GLU A 1 87 ? 15.381 6.116 -5.436 1.00 86.69 87 GLU A C 1
ATOM 679 O O . GLU A 1 87 ? 15.670 7.308 -5.341 1.00 86.69 87 GLU A O 1
ATOM 684 N N . SER A 1 88 ? 14.113 5.696 -5.451 1.00 83.00 88 SER A N 1
ATOM 685 C CA . SER A 1 88 ? 12.962 6.592 -5.332 1.00 83.00 88 SER A CA 1
ATOM 686 C C . SER A 1 88 ? 12.132 6.270 -4.093 1.00 83.00 88 SER A C 1
ATOM 688 O O . SER A 1 88 ? 11.830 5.115 -3.807 1.00 83.00 88 SER A O 1
ATOM 690 N N . ASP A 1 89 ? 11.715 7.320 -3.391 1.00 86.56 89 ASP A N 1
ATOM 691 C CA . ASP A 1 89 ? 10.763 7.272 -2.283 1.00 86.56 89 ASP A CA 1
ATOM 692 C C . ASP A 1 89 ? 9.299 7.346 -2.748 1.00 86.56 89 ASP A C 1
ATOM 694 O O . ASP A 1 89 ? 8.384 7.297 -1.922 1.00 86.56 89 ASP A O 1
ATOM 698 N N . ASN A 1 90 ? 9.055 7.390 -4.059 1.00 89.56 90 ASN A N 1
ATOM 699 C CA . ASN A 1 90 ? 7.740 7.626 -4.642 1.00 89.56 90 ASN A CA 1
ATOM 700 C C . ASN A 1 90 ? 7.378 6.568 -5.696 1.00 89.56 90 ASN A C 1
ATOM 702 O O . ASN A 1 90 ? 7.188 6.876 -6.874 1.00 89.56 90 ASN A O 1
ATOM 706 N N . ASN A 1 91 ? 7.323 5.309 -5.261 1.00 92.56 91 ASN A N 1
ATOM 707 C CA . ASN A 1 91 ? 6.917 4.157 -6.061 1.00 92.56 91 ASN A CA 1
ATOM 708 C C . ASN A 1 91 ? 6.150 3.134 -5.200 1.00 92.56 91 ASN A C 1
ATOM 710 O O . ASN A 1 91 ? 6.026 3.296 -3.984 1.00 92.56 91 ASN A O 1
ATOM 714 N N . VAL A 1 92 ? 5.656 2.059 -5.819 1.00 93.75 92 VAL A N 1
ATOM 715 C CA . VAL A 1 92 ? 4.910 1.002 -5.106 1.00 93.75 92 VAL A CA 1
ATOM 716 C C . VAL A 1 92 ? 5.681 0.348 -3.966 1.00 93.75 92 VAL A C 1
ATOM 718 O O . VAL A 1 92 ? 5.111 0.087 -2.908 1.00 93.75 92 VAL A O 1
ATOM 721 N N . TYR A 1 93 ? 6.988 0.151 -4.115 1.00 94.19 93 TYR A N 1
ATOM 722 C CA . TYR A 1 93 ? 7.810 -0.455 -3.075 1.00 94.19 93 TYR A CA 1
ATOM 723 C C . TYR A 1 93 ? 7.959 0.469 -1.858 1.00 94.19 93 TYR A C 1
ATOM 725 O O . TYR A 1 93 ? 7.677 0.059 -0.731 1.00 94.19 93 TYR A O 1
ATOM 733 N N . SER A 1 94 ? 8.331 1.734 -2.068 1.00 95.69 94 SER A N 1
ATOM 734 C CA . SER A 1 94 ? 8.465 2.704 -0.976 1.00 95.69 94 SER A CA 1
ATOM 735 C C . SER A 1 94 ? 7.126 2.984 -0.283 1.00 95.69 94 SER A C 1
ATOM 737 O O . SER A 1 94 ? 7.080 3.133 0.940 1.00 95.69 94 SER A O 1
ATOM 739 N N . ALA A 1 95 ? 6.021 2.994 -1.035 1.00 96.81 95 ALA A N 1
ATOM 740 C CA . ALA A 1 95 ? 4.679 3.189 -0.501 1.00 96.81 95 ALA A CA 1
ATOM 741 C C . ALA A 1 95 ? 4.206 2.005 0.361 1.00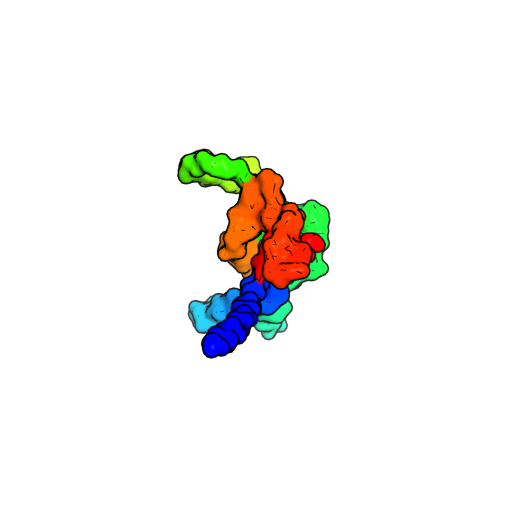 96.81 95 ALA A C 1
ATOM 743 O O . ALA A 1 95 ? 3.609 2.223 1.420 1.00 96.81 95 ALA A O 1
ATOM 744 N N . ILE A 1 96 ? 4.528 0.762 -0.023 1.00 97.25 96 ILE A N 1
ATOM 745 C CA . ILE A 1 96 ? 4.293 -0.425 0.818 1.00 97.25 96 ILE A CA 1
ATOM 746 C C . ILE A 1 96 ? 5.051 -0.294 2.141 1.00 97.25 96 ILE A C 1
ATOM 748 O O . ILE A 1 96 ? 4.447 -0.430 3.203 1.00 97.25 96 ILE A O 1
ATOM 752 N N . LEU A 1 97 ? 6.346 0.040 2.102 1.00 97.12 97 LEU A N 1
ATOM 753 C CA . LEU A 1 97 ? 7.148 0.199 3.322 1.00 97.12 97 LEU A CA 1
ATOM 754 C C . LEU A 1 97 ? 6.592 1.302 4.234 1.00 97.12 97 LEU A C 1
ATOM 756 O O . LEU A 1 97 ? 6.491 1.125 5.450 1.00 97.12 97 LEU A O 1
ATOM 760 N N . LYS A 1 98 ? 6.192 2.434 3.648 1.00 97.06 98 LYS A N 1
ATOM 761 C CA . LYS A 1 98 ? 5.597 3.558 4.377 1.00 97.06 98 LYS A CA 1
ATOM 762 C C . LYS A 1 98 ? 4.286 3.164 5.057 1.00 97.06 98 LYS A C 1
ATOM 764 O O . LYS A 1 98 ? 4.099 3.436 6.239 1.00 97.06 98 LYS A O 1
ATOM 769 N N . THR A 1 99 ? 3.379 2.528 4.321 1.00 97.56 99 THR A N 1
ATOM 770 C CA . THR A 1 99 ? 2.049 2.158 4.830 1.00 97.56 99 THR A CA 1
ATOM 771 C C . THR A 1 99 ? 2.135 1.039 5.863 1.00 97.56 99 THR A C 1
ATOM 773 O O . THR A 1 99 ? 1.462 1.105 6.891 1.00 97.56 99 THR A O 1
ATOM 776 N N . GLU A 1 100 ? 3.042 0.076 5.680 1.00 97.50 100 GLU A N 1
ATOM 777 C CA . GLU A 1 100 ? 3.356 -0.933 6.691 1.00 97.50 100 GLU A CA 1
ATOM 778 C C . GLU A 1 100 ? 3.858 -0.297 7.997 1.00 97.50 100 GLU A C 1
ATOM 780 O O . GLU A 1 100 ? 3.407 -0.676 9.084 1.00 97.50 100 GLU A O 1
ATOM 785 N N . ALA A 1 101 ? 4.762 0.685 7.911 1.00 98.00 101 ALA A N 1
ATOM 786 C CA . ALA A 1 101 ? 5.243 1.415 9.080 1.00 98.00 101 ALA A CA 1
ATOM 787 C C . ALA A 1 101 ? 4.099 2.163 9.787 1.00 98.00 101 ALA A C 1
ATOM 789 O O . ALA A 1 101 ? 3.958 2.047 11.005 1.00 98.00 101 ALA A O 1
ATOM 790 N N . SER A 1 102 ? 3.231 2.849 9.037 1.00 97.62 102 SER A N 1
ATOM 791 C CA . SER A 1 102 ? 2.068 3.557 9.588 1.00 97.62 102 SER A CA 1
ATOM 792 C C . SER A 1 102 ? 1.076 2.624 10.293 1.00 97.62 102 SER A C 1
ATOM 794 O O . SER A 1 102 ? 0.609 2.939 11.385 1.00 97.62 102 SER A O 1
ATOM 796 N N . VAL A 1 103 ? 0.794 1.436 9.749 1.00 96.31 103 VAL A N 1
ATOM 797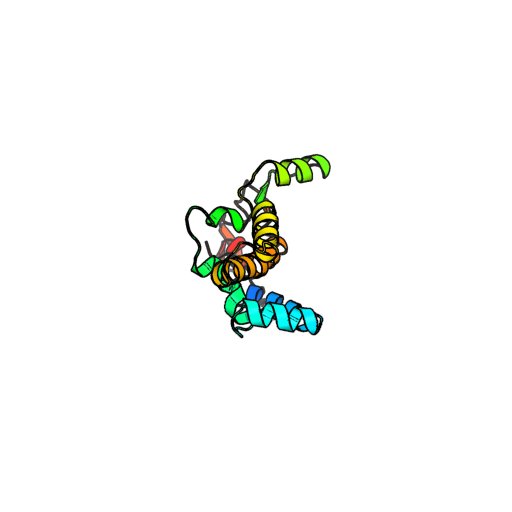 C CA . VAL A 1 103 ? -0.084 0.449 10.413 1.00 96.31 103 VAL A CA 1
ATOM 798 C C . VAL A 1 103 ? 0.470 0.022 11.785 1.00 96.31 103 VAL A C 1
ATOM 800 O O . VAL A 1 103 ? -0.300 -0.258 12.713 1.00 96.31 103 VAL A O 1
ATOM 803 N N . LYS A 1 104 ? 1.801 -0.014 11.936 1.00 95.38 104 LYS A N 1
ATOM 804 C CA . LYS A 1 104 ? 2.498 -0.409 13.174 1.00 95.38 104 LYS A CA 1
ATOM 805 C C . LYS A 1 104 ? 2.717 0.748 14.156 1.00 95.38 104 LYS A C 1
ATOM 807 O O . LYS A 1 104 ? 2.955 0.492 15.339 1.00 95.38 104 LYS A O 1
ATOM 812 N N . ASP A 1 105 ? 2.632 1.994 13.701 1.00 97.00 105 ASP A N 1
ATOM 813 C CA . ASP A 1 105 ? 2.900 3.178 14.515 1.00 97.00 105 ASP A CA 1
ATOM 814 C C . ASP A 1 105 ? 1.821 3.368 15.592 1.00 97.00 105 ASP A C 1
ATOM 816 O O . ASP A 1 105 ? 0.629 3.450 15.314 1.00 97.00 105 ASP A O 1
ATOM 820 N N . LYS A 1 106 ? 2.215 3.428 16.865 1.00 95.69 106 LYS A N 1
ATOM 821 C CA . LYS A 1 106 ? 1.275 3.582 17.987 1.00 95.69 106 LYS A CA 1
ATOM 822 C C . LYS A 1 106 ? 0.776 5.015 18.173 1.00 95.69 106 LYS A C 1
ATOM 824 O O . LYS A 1 106 ? -0.222 5.189 18.862 1.00 95.69 106 LYS A O 1
ATOM 829 N N . SER A 1 107 ? 1.452 6.001 17.588 1.00 97.31 107 SER A N 1
ATOM 830 C CA . SER A 1 107 ? 1.100 7.419 17.695 1.00 97.31 107 SER A CA 1
ATOM 831 C C . SER A 1 107 ? -0.028 7.839 16.749 1.00 97.31 107 SER A C 1
ATOM 833 O O . SER A 1 107 ? -0.701 8.833 17.013 1.00 97.31 107 SER A O 1
ATOM 835 N N . LEU A 1 108 ? -0.261 7.074 15.676 1.00 97.00 108 LEU A N 1
ATOM 836 C CA . LEU A 1 108 ? -1.296 7.376 14.689 1.00 97.00 108 LEU A CA 1
ATOM 837 C C . LEU A 1 108 ? -2.701 7.054 15.199 1.00 97.00 108 LEU A C 1
ATOM 839 O O . LEU A 1 108 ? -2.922 6.071 15.919 1.00 97.00 108 LEU A O 1
ATOM 843 N N . THR A 1 109 ? -3.661 7.867 14.760 1.00 97.00 109 THR A N 1
ATOM 844 C CA . THR A 1 109 ? -5.081 7.680 15.060 1.00 97.00 109 THR A CA 1
ATOM 845 C C . THR A 1 109 ? -5.625 6.405 14.403 1.00 97.00 109 THR A C 1
ATOM 847 O O . THR A 1 109 ? -5.048 5.904 13.431 1.00 97.00 109 THR A O 1
ATOM 850 N N . PRO A 1 110 ? -6.756 5.863 14.893 1.00 95.31 110 PRO A N 1
ATOM 851 C CA . PRO A 1 110 ? -7.427 4.742 14.238 1.00 95.31 110 PRO A CA 1
ATOM 852 C C . PRO A 1 110 ? -7.710 4.991 12.750 1.00 95.31 110 PRO A C 1
ATOM 854 O O . PRO A 1 110 ? -7.456 4.108 11.937 1.00 95.31 110 PRO A O 1
ATOM 857 N N . ASP A 1 111 ? -8.133 6.203 12.380 1.00 96.75 111 ASP A N 1
ATOM 858 C CA . ASP A 1 111 ? -8.431 6.556 10.985 1.00 96.75 111 ASP A CA 1
ATOM 859 C C . ASP A 1 111 ? -7.175 6.571 10.107 1.00 96.75 111 ASP A C 1
ATOM 861 O O . ASP A 1 111 ? -7.182 6.038 9.000 1.00 96.75 111 ASP A O 1
ATOM 865 N N . GLN A 1 112 ? -6.055 7.087 10.620 1.00 97.38 112 GLN A N 1
ATOM 866 C CA . GLN A 1 112 ? -4.776 7.049 9.901 1.00 97.38 112 GLN A CA 1
ATOM 867 C C . GLN A 1 112 ? -4.292 5.610 9.679 1.00 97.38 112 GLN A C 1
ATOM 869 O O . GLN A 1 112 ? -3.721 5.293 8.635 1.00 97.38 112 GLN A O 1
ATOM 874 N N . LYS A 1 113 ? -4.538 4.712 10.640 1.00 97.38 113 LYS A N 1
ATOM 875 C CA . LYS A 1 113 ? -4.232 3.280 10.494 1.00 97.38 113 LYS A CA 1
ATOM 876 C C . LYS A 1 113 ? -5.173 2.577 9.529 1.00 97.38 113 LYS A C 1
ATOM 878 O O . LYS A 1 113 ? -4.717 1.704 8.794 1.00 97.38 113 LYS A O 1
ATOM 883 N N . ASN A 1 114 ? -6.453 2.947 9.529 1.00 98.06 114 ASN A N 1
ATOM 884 C CA . ASN A 1 114 ? -7.437 2.468 8.563 1.00 98.06 114 ASN A CA 1
ATOM 885 C C . ASN A 1 114 ? -6.979 2.811 7.142 1.00 98.06 114 ASN A C 1
ATOM 887 O O . ASN A 1 114 ? -6.843 1.915 6.314 1.00 98.06 114 ASN A O 1
ATOM 891 N N . GLU A 1 115 ? -6.647 4.079 6.895 1.00 97.88 115 GLU A N 1
ATOM 892 C CA . GLU A 1 115 ? -6.156 4.546 5.599 1.00 97.88 115 GLU A CA 1
ATOM 893 C C . GLU A 1 115 ? -4.851 3.843 5.196 1.00 97.88 115 GLU A C 1
ATOM 895 O O . GLU A 1 115 ? -4.746 3.308 4.090 1.00 97.88 115 GLU A O 1
ATOM 900 N N . ALA A 1 116 ? -3.876 3.753 6.106 1.00 97.94 116 ALA A N 1
ATOM 901 C CA . ALA A 1 116 ? -2.625 3.049 5.838 1.00 97.94 116 ALA A CA 1
ATOM 902 C C . ALA A 1 116 ? -2.849 1.568 5.490 1.00 97.94 116 ALA A C 1
ATOM 904 O O . ALA A 1 116 ? -2.223 1.048 4.567 1.00 97.94 116 ALA A O 1
ATOM 905 N N . LEU A 1 117 ? -3.766 0.888 6.185 1.00 98.25 117 LEU A N 1
ATOM 906 C CA . LEU A 1 117 ? -4.105 -0.503 5.898 1.00 98.25 117 LEU A CA 1
ATOM 907 C C . LEU A 1 117 ? -4.806 -0.652 4.540 1.00 98.25 117 LEU A C 1
ATOM 909 O O . LEU A 1 117 ? -4.516 -1.605 3.818 1.00 98.25 117 LEU A O 1
ATOM 913 N N . LYS A 1 118 ? -5.682 0.288 4.162 1.00 98.31 118 LYS A N 1
ATOM 914 C CA . LYS A 1 118 ? -6.338 0.308 2.843 1.00 98.31 118 LYS A CA 1
ATOM 915 C C . LYS A 1 118 ? -5.317 0.440 1.714 1.00 98.31 118 LYS A C 1
ATOM 917 O O . LYS A 1 118 ? -5.350 -0.362 0.779 1.00 98.31 118 LYS A O 1
ATOM 922 N N . TYR A 1 119 ? -4.363 1.365 1.839 1.00 98.19 119 TYR A N 1
ATOM 923 C CA . TYR A 1 119 ? -3.252 1.452 0.889 1.00 98.19 119 TYR A CA 1
ATOM 924 C C . TYR A 1 119 ? -2.427 0.166 0.864 1.00 98.19 119 TYR A C 1
ATOM 926 O O . TYR A 1 119 ? -2.174 -0.358 -0.214 1.00 98.19 119 TYR A O 1
ATOM 934 N N . LEU A 1 120 ? -2.052 -0.391 2.018 1.00 98.06 120 LEU A N 1
ATOM 935 C CA . LEU A 1 120 ? -1.238 -1.608 2.066 1.00 98.06 120 LEU A CA 1
ATOM 936 C C . LEU A 1 120 ? -1.916 -2.793 1.353 1.00 98.06 120 LEU A C 1
ATOM 938 O O . LEU A 1 120 ? -1.267 -3.499 0.584 1.00 98.06 120 LEU A O 1
ATOM 942 N N . ILE A 1 121 ? -3.222 -2.994 1.567 1.00 97.31 121 ILE A N 1
ATOM 943 C CA . ILE A 1 121 ? -4.005 -4.044 0.892 1.00 97.31 121 ILE A CA 1
ATOM 944 C C . ILE A 1 121 ? -3.976 -3.857 -0.628 1.00 97.31 121 ILE A C 1
ATOM 946 O O . ILE A 1 121 ? -3.786 -4.827 -1.363 1.00 97.31 121 ILE A O 1
ATOM 950 N N . HIS A 1 122 ? -4.165 -2.623 -1.096 1.00 96.75 122 HIS A N 1
ATOM 951 C CA . HIS A 1 122 ? -4.204 -2.308 -2.518 1.00 96.75 122 HIS A CA 1
ATOM 952 C C . HIS A 1 122 ? -2.830 -2.455 -3.185 1.00 96.75 122 HIS A C 1
ATOM 954 O O . HIS A 1 122 ? -2.692 -3.195 -4.158 1.00 96.75 122 HIS A O 1
ATOM 960 N N . LEU A 1 123 ? -1.807 -1.815 -2.614 1.00 96.00 123 LEU A N 1
ATOM 961 C CA . LEU A 1 123 ? -0.461 -1.712 -3.179 1.00 96.00 123 LEU A CA 1
ATOM 962 C C . LEU A 1 123 ? 0.263 -3.059 -3.234 1.00 96.00 123 LEU A C 1
ATOM 964 O O . LEU A 1 123 ? 1.030 -3.312 -4.158 1.00 96.00 123 LEU A O 1
ATOM 968 N N . VAL A 1 124 ? 0.004 -3.960 -2.280 1.00 95.31 124 VAL A N 1
ATOM 969 C CA . VAL A 1 124 ? 0.494 -5.343 -2.383 1.00 95.31 124 VAL A CA 1
ATOM 970 C C . VAL A 1 124 ? -0.137 -6.045 -3.588 1.00 95.31 124 VAL A C 1
ATOM 972 O O . VAL A 1 124 ? 0.548 -6.813 -4.256 1.00 95.31 124 VAL A O 1
ATOM 975 N N . GLY A 1 125 ? -1.405 -5.769 -3.904 1.00 91.00 125 GLY A N 1
ATOM 976 C CA . GLY A 1 125 ? -2.037 -6.229 -5.142 1.00 91.00 125 GLY A CA 1
ATOM 977 C C . GLY A 1 125 ? -1.333 -5.678 -6.383 1.00 91.00 125 GLY A C 1
ATOM 978 O O . GLY A 1 125 ? -0.928 -6.465 -7.237 1.00 91.00 125 GLY A O 1
ATOM 979 N N . ASP A 1 126 ? -1.110 -4.362 -6.430 1.00 92.06 126 ASP A N 1
ATOM 980 C CA . ASP A 1 126 ? -0.395 -3.693 -7.528 1.00 92.06 126 ASP A CA 1
ATOM 981 C C . ASP A 1 126 ? 1.007 -4.266 -7.741 1.00 92.06 126 ASP A C 1
ATOM 983 O O . ASP A 1 126 ? 1.377 -4.606 -8.858 1.00 92.06 126 ASP A O 1
ATOM 987 N N . ALA A 1 127 ? 1.786 -4.459 -6.676 1.00 90.12 127 ALA A N 1
ATOM 988 C CA . ALA A 1 127 ? 3.140 -5.000 -6.781 1.00 90.12 127 ALA A CA 1
ATOM 989 C C . ALA A 1 127 ? 3.188 -6.421 -7.375 1.00 90.12 127 ALA A C 1
ATOM 991 O O . ALA A 1 127 ? 4.200 -6.818 -7.948 1.00 90.12 127 ALA A O 1
ATOM 992 N N . HIS A 1 128 ? 2.108 -7.199 -7.257 1.00 85.25 128 HIS A N 1
ATOM 993 C CA . HIS A 1 128 ? 2.009 -8.532 -7.861 1.00 85.25 128 HIS A CA 1
ATOM 994 C C . HIS A 1 128 ? 1.411 -8.504 -9.273 1.00 85.25 128 HIS A C 1
ATOM 996 O O . HIS A 1 128 ? 1.381 -9.537 -9.948 1.00 85.25 128 HIS A O 1
ATOM 1002 N N . GLN A 1 129 ? 0.958 -7.340 -9.735 1.00 81.75 129 GLN A N 1
ATOM 1003 C CA . GLN A 1 129 ? 0.453 -7.128 -11.077 1.00 81.75 129 GLN A CA 1
ATOM 1004 C C . GLN A 1 129 ? 1.652 -6.896 -12.028 1.00 81.75 129 GLN A C 1
ATOM 1006 O O . GLN A 1 129 ? 2.371 -5.904 -11.891 1.00 81.75 129 GLN A O 1
ATOM 1011 N N . PRO A 1 130 ? 1.909 -7.782 -13.015 1.00 74.19 130 PRO A N 1
ATOM 1012 C CA . PRO A 1 130 ? 3.148 -7.736 -13.807 1.00 74.19 130 PRO A CA 1
ATOM 1013 C C . PRO A 1 130 ? 3.381 -6.459 -14.633 1.00 74.19 130 PRO A C 1
ATOM 1015 O O . PRO A 1 130 ? 4.511 -6.155 -14.992 1.00 74.19 130 PRO A O 1
ATOM 1018 N N . MET A 1 131 ? 2.325 -5.719 -14.964 1.00 72.25 131 MET A N 1
ATOM 1019 C CA . MET A 1 131 ? 2.371 -4.448 -15.696 1.00 72.25 131 MET A CA 1
ATOM 1020 C C . MET A 1 131 ? 2.473 -3.213 -14.779 1.00 72.25 131 MET A C 1
ATOM 1022 O O . MET A 1 131 ? 2.731 -2.122 -15.285 1.00 72.25 131 MET A O 1
ATOM 1026 N N . HIS A 1 132 ? 2.329 -3.352 -13.458 1.00 72.69 132 HIS A N 1
ATOM 1027 C CA . HIS A 1 132 ? 2.604 -2.289 -12.480 1.00 72.69 132 HIS A CA 1
ATOM 1028 C C . HIS A 1 132 ? 4.084 -2.253 -12.058 1.00 72.69 132 HIS A C 1
ATOM 1030 O O . HIS A 1 132 ? 4.552 -1.223 -11.579 1.00 72.69 132 HIS A O 1
ATOM 1036 N N . ILE A 1 133 ? 4.848 -3.326 -12.295 1.00 69.44 133 ILE A N 1
ATOM 1037 C CA . ILE A 1 133 ? 6.320 -3.333 -12.221 1.00 69.44 133 ILE A CA 1
ATOM 1038 C C . ILE A 1 133 ? 6.862 -3.511 -13.634 1.00 69.44 133 ILE A C 1
ATOM 1040 O O . ILE A 1 133 ? 7.064 -4.629 -14.107 1.00 69.44 133 ILE A O 1
ATOM 1044 N N . SER A 1 134 ? 7.034 -2.409 -14.351 1.00 62.97 134 SER A N 1
ATOM 1045 C CA . SER A 1 134 ? 7.037 -2.473 -15.806 1.00 62.97 134 SER A CA 1
ATOM 1046 C C . SER A 1 134 ? 7.996 -1.506 -16.481 1.00 62.97 134 SER A C 1
ATOM 1048 O O . SER A 1 134 ? 8.841 -0.859 -15.858 1.00 62.97 134 SER A O 1
ATOM 1050 N N . ARG A 1 135 ? 7.947 -1.523 -17.814 1.00 59.06 135 ARG A N 1
ATOM 1051 C CA . ARG A 1 135 ? 8.927 -0.872 -18.669 1.00 59.06 135 ARG A CA 1
ATOM 1052 C C . ARG A 1 135 ? 8.626 0.610 -18.727 1.00 59.06 135 ARG A C 1
ATOM 1054 O O . ARG A 1 135 ? 7.514 1.028 -19.057 1.00 59.06 135 ARG A O 1
ATOM 1061 N N . LYS A 1 136 ? 9.647 1.424 -18.486 1.00 59.19 136 LYS A N 1
ATOM 1062 C CA . LYS A 1 136 ? 9.533 2.875 -18.641 1.00 59.19 136 LYS A CA 1
ATOM 1063 C C . LYS A 1 136 ? 9.145 3.261 -20.072 1.00 59.19 136 LYS A C 1
ATOM 1065 O O . LYS A 1 136 ? 8.414 4.230 -20.262 1.00 59.19 136 LYS A O 1
ATOM 1070 N N . GLU A 1 137 ? 9.609 2.497 -21.058 1.00 56.50 137 GLU A N 1
ATOM 1071 C CA . GLU A 1 137 ? 9.448 2.782 -22.486 1.00 56.50 137 GLU A CA 1
ATOM 1072 C C . GLU A 1 137 ? 8.000 2.629 -22.967 1.00 56.50 137 GLU A C 1
ATOM 1074 O O . GLU A 1 137 ? 7.590 3.355 -23.870 1.00 56.50 137 GLU A O 1
ATOM 1079 N N . ASP A 1 138 ? 7.212 1.739 -22.353 1.00 55.06 138 ASP A N 1
ATOM 1080 C CA . ASP A 1 138 ? 5.789 1.559 -22.665 1.00 55.06 138 ASP A CA 1
ATOM 1081 C C . ASP A 1 138 ? 4.845 2.010 -21.540 1.00 55.06 138 ASP A C 1
ATOM 1083 O O . ASP A 1 138 ? 3.631 1.801 -21.627 1.00 55.06 138 ASP A O 1
ATOM 1087 N N . LYS A 1 139 ? 5.400 2.667 -20.508 1.00 57.47 139 LYS A N 1
ATOM 1088 C CA . LYS A 1 139 ? 4.703 3.107 -19.291 1.00 57.47 139 LYS A CA 1
ATOM 1089 C C . LYS A 1 139 ? 3.892 1.980 -18.641 1.00 57.47 139 LYS A C 1
ATOM 1091 O O . LYS A 1 139 ? 2.786 2.231 -18.174 1.00 57.47 139 LYS A O 1
ATOM 1096 N N . GLY A 1 140 ? 4.362 0.741 -18.683 1.00 54.72 140 GLY A N 1
ATOM 1097 C CA . GLY A 1 140 ? 3.566 -0.401 -18.232 1.00 54.72 140 GLY A CA 1
ATOM 1098 C C . GLY A 1 140 ? 2.480 -0.831 -19.192 1.00 54.72 140 GLY A C 1
ATOM 1099 O O . GLY A 1 140 ? 1.389 -1.227 -18.790 1.00 54.72 140 GLY A O 1
ATOM 1100 N N . GLY A 1 141 ? 2.785 -0.778 -20.483 1.00 50.66 141 GLY A N 1
ATOM 1101 C CA . GLY A 1 141 ? 1.859 -1.155 -21.542 1.00 50.66 141 GLY A CA 1
ATOM 1102 C C . GLY A 1 141 ? 0.680 -0.194 -21.717 1.00 50.66 141 GLY A C 1
ATOM 1103 O O . GLY A 1 141 ? -0.313 -0.593 -22.321 1.00 50.66 141 GLY A O 1
ATOM 1104 N N . ASN A 1 142 ? 0.785 1.051 -21.235 1.00 50.50 142 ASN A N 1
ATOM 1105 C CA . ASN A 1 142 ? -0.164 2.145 -21.518 1.00 50.50 142 ASN A CA 1
ATOM 1106 C C . ASN A 1 142 ? -0.027 2.682 -22.963 1.00 50.50 142 ASN A C 1
ATOM 1108 O O . ASN A 1 142 ? -0.678 3.645 -23.352 1.00 50.50 142 ASN A O 1
ATOM 1112 N N . ILE A 1 143 ? 0.845 2.093 -23.786 1.00 48.94 143 ILE A N 1
ATOM 1113 C CA . ILE A 1 143 ? 0.858 2.324 -25.236 1.00 48.94 143 ILE A CA 1
ATOM 1114 C C . ILE A 1 143 ? -0.142 1.353 -25.888 1.00 48.94 143 ILE A C 1
ATOM 1116 O O . ILE A 1 143 ? -0.275 0.214 -25.453 1.00 48.94 143 ILE A O 1
ATOM 1120 N N . LEU A 1 144 ? -0.888 1.801 -26.905 1.00 49.03 144 LEU A N 1
ATOM 1121 C CA . LEU A 1 144 ? -1.939 1.014 -27.566 1.00 49.03 144 LEU A CA 1
ATOM 1122 C C . LEU A 1 144 ? -1.379 -0.243 -28.252 1.00 49.03 144 LEU A C 1
ATOM 1124 O O . LEU A 1 144 ? -0.484 -0.153 -29.090 1.00 49.03 144 LEU A O 1
ATOM 1128 N N . TYR A 1 145 ? -1.986 -1.401 -27.980 1.00 51.50 145 TYR A N 1
ATOM 1129 C CA . TYR A 1 145 ? -1.717 -2.661 -28.675 1.00 51.50 145 TYR A CA 1
ATOM 1130 C C . TYR A 1 145 ? -3.012 -3.206 -29.310 1.00 51.50 145 TYR A C 1
ATOM 1132 O O . TYR A 1 145 ? -4.128 -2.997 -28.833 1.00 51.50 145 TYR A O 1
ATOM 1140 N N . ARG A 1 146 ? -2.909 -3.908 -30.443 1.00 36.38 146 ARG A N 1
ATOM 1141 C CA . ARG A 1 146 ? -4.088 -4.486 -31.109 1.00 36.38 146 ARG A CA 1
ATOM 1142 C C . ARG A 1 146 ? -4.356 -5.886 -30.561 1.00 36.38 146 ARG A C 1
ATOM 1144 O O . ARG A 1 146 ? -3.579 -6.795 -30.830 1.00 36.38 146 ARG A O 1
ATOM 1151 N N . PHE A 1 147 ? -5.475 -6.074 -29.861 1.00 39.09 147 PHE A N 1
ATOM 1152 C CA . PHE A 1 147 ? -5.918 -7.387 -29.380 1.00 39.09 147 PHE A CA 1
ATOM 1153 C C . PHE A 1 147 ? -7.213 -7.815 -30.072 1.00 39.09 147 PHE A C 1
ATOM 1155 O O . PHE A 1 147 ? -8.248 -7.164 -29.944 1.00 39.09 147 PHE A O 1
ATOM 1162 N N . VAL A 1 148 ? -7.136 -8.930 -30.809 1.00 42.81 148 VAL A N 1
ATOM 1163 C CA . VAL A 1 148 ? -8.271 -9.707 -31.348 1.00 42.81 148 VAL A CA 1
ATOM 1164 C C . VAL A 1 148 ? -9.408 -8.812 -31.877 1.00 42.81 148 VAL A C 1
ATOM 1166 O O . VAL A 1 148 ? -10.533 -8.848 -31.394 1.00 42.81 148 VAL A O 1
ATOM 1169 N N . SER A 1 149 ? -9.084 -7.976 -32.870 1.00 41.53 149 SER A N 1
ATOM 1170 C CA . SER A 1 149 ? -9.967 -7.029 -33.588 1.00 41.53 149 SER A CA 1
ATOM 1171 C C . SER A 1 149 ? -10.363 -5.709 -32.901 1.00 41.53 149 SER A C 1
ATOM 1173 O O . SER A 1 149 ? -10.920 -4.851 -33.580 1.00 41.53 149 SER A O 1
ATOM 1175 N N . THR A 1 150 ? -9.966 -5.456 -31.647 1.00 40.81 150 THR A N 1
ATOM 1176 C CA . THR A 1 150 ? -10.103 -4.131 -30.996 1.00 40.81 150 THR A CA 1
ATOM 1177 C C . THR A 1 150 ? -8.753 -3.545 -30.576 1.00 40.81 150 THR A C 1
ATOM 1179 O O . THR A 1 150 ? -7.841 -4.264 -30.170 1.00 40.81 150 THR A O 1
ATOM 1182 N N . THR A 1 151 ? -8.599 -2.226 -30.699 1.00 44.59 151 THR A N 1
ATOM 1183 C CA . THR A 1 151 ? -7.419 -1.503 -30.200 1.00 44.59 151 THR A CA 1
ATOM 1184 C C . THR A 1 151 ? -7.639 -1.189 -28.722 1.00 44.59 151 THR A C 1
ATOM 1186 O O . THR A 1 151 ? -8.622 -0.531 -28.386 1.00 44.59 151 THR A O 1
ATOM 1189 N N . LYS A 1 152 ? -6.762 -1.680 -27.841 1.00 47.44 152 LYS A N 1
ATOM 1190 C CA . LYS A 1 152 ? -6.786 -1.408 -26.394 1.00 47.44 152 LYS A CA 1
ATOM 1191 C C . LYS A 1 152 ? -5.358 -1.215 -25.889 1.00 47.44 152 LYS A C 1
ATOM 1193 O O . LYS A 1 152 ? -4.423 -1.760 -26.463 1.00 47.44 152 LYS A O 1
ATOM 1198 N N . GLU A 1 153 ? -5.155 -0.459 -24.822 1.00 47.44 153 GLU A N 1
ATOM 1199 C CA . GLU A 1 153 ? -3.847 -0.443 -24.160 1.00 47.44 153 GLU A CA 1
ATOM 1200 C C . GLU A 1 153 ? -3.617 -1.803 -23.475 1.00 47.44 153 GLU A C 1
ATOM 1202 O O . GLU A 1 153 ? -4.553 -2.411 -22.943 1.00 47.44 153 GLU A O 1
ATOM 1207 N N . LEU A 1 154 ? -2.387 -2.326 -23.527 1.00 48.53 154 LEU A N 1
ATOM 1208 C CA . LEU A 1 154 ? -2.046 -3.622 -22.917 1.00 48.53 154 LEU A CA 1
ATOM 1209 C C . LEU A 1 154 ? -2.267 -3.564 -21.401 1.00 48.53 154 LEU A C 1
ATOM 1211 O O . LEU A 1 154 ? -2.751 -4.521 -20.805 1.00 48.53 154 LEU A O 1
ATOM 1215 N N . CYS A 1 155 ? -2.015 -2.406 -20.797 1.00 43.12 155 CYS A N 1
ATOM 1216 C CA . CYS A 1 155 ? -2.339 -2.118 -19.411 1.00 43.12 155 CYS A CA 1
ATOM 1217 C C . CYS A 1 155 ? -3.826 -2.366 -19.091 1.00 43.12 155 CYS A C 1
ATOM 1219 O O . CYS A 1 155 ? -4.128 -3.022 -18.102 1.00 43.12 155 CYS A O 1
ATOM 1221 N N . THR A 1 156 ? -4.766 -1.947 -19.948 1.00 49.09 156 THR A N 1
ATOM 1222 C CA . THR A 1 156 ? -6.213 -2.107 -19.747 1.00 49.09 156 THR A CA 1
ATOM 1223 C C . THR A 1 156 ? -6.612 -3.571 -19.871 1.00 49.09 156 THR A C 1
ATOM 1225 O O . THR A 1 156 ? -7.492 -4.049 -19.160 1.00 49.09 156 THR A O 1
ATOM 1228 N N . VAL A 1 157 ? -5.931 -4.308 -20.751 1.00 50.06 157 VAL A N 1
ATOM 1229 C CA . VAL A 1 157 ? -6.098 -5.757 -20.903 1.00 50.06 157 VAL A CA 1
ATOM 1230 C C . VAL A 1 157 ? -5.681 -6.501 -19.625 1.00 50.06 157 VAL A C 1
ATOM 1232 O O . VAL A 1 157 ? -6.313 -7.493 -19.265 1.00 50.06 157 VAL A O 1
ATOM 1235 N N . PHE A 1 158 ? -4.690 -5.982 -18.894 1.00 51.22 158 PHE A N 1
ATOM 1236 C CA . PHE A 1 158 ? -4.270 -6.489 -17.583 1.00 51.22 158 PHE A CA 1
ATOM 1237 C C . PHE A 1 158 ? -4.872 -5.727 -16.379 1.00 51.22 158 PHE A C 1
ATOM 1239 O O . PHE A 1 158 ? -4.656 -6.130 -15.234 1.00 51.22 158 PHE A O 1
ATOM 1246 N N . GLY A 1 159 ? -5.700 -4.702 -16.613 1.00 48.56 159 GLY A N 1
ATOM 1247 C CA . GLY A 1 159 ? -6.533 -4.024 -15.615 1.00 48.56 159 GLY A CA 1
ATOM 1248 C C . GLY A 1 159 ? -6.031 -2.742 -14.974 1.00 48.56 159 GLY A C 1
ATOM 1249 O O . GLY A 1 159 ? -6.447 -2.482 -13.854 1.00 48.56 159 GLY A O 1
ATOM 1250 N N . ILE A 1 160 ? -5.221 -1.943 -15.660 1.00 45.47 160 ILE A N 1
ATOM 1251 C CA . ILE A 1 160 ? -4.889 -0.588 -15.203 1.00 45.47 160 ILE A CA 1
ATOM 1252 C C . ILE A 1 160 ? -6.084 0.344 -15.459 1.00 45.47 160 ILE A C 1
ATOM 1254 O O . ILE A 1 160 ? -6.604 0.392 -16.578 1.00 45.47 160 ILE A O 1
ATOM 1258 N N . VAL A 1 161 ? -6.522 1.069 -14.425 1.00 39.81 161 VAL A N 1
ATOM 1259 C CA . VAL A 1 161 ? -7.377 2.257 -14.566 1.00 39.81 161 VAL A CA 1
ATOM 1260 C C . VAL A 1 161 ? -6.442 3.466 -14.506 1.00 39.81 161 VAL A C 1
ATOM 1262 O O . VAL A 1 161 ? -5.837 3.730 -13.469 1.00 39.81 161 VAL A O 1
ATOM 1265 N N . SER A 1 162 ? -6.233 4.124 -15.644 1.00 40.50 162 SER A N 1
ATOM 1266 C CA . SER A 1 162 ? -5.334 5.279 -15.791 1.00 40.50 162 SER A CA 1
ATOM 1267 C C . SER A 1 162 ? -5.863 6.519 -15.075 1.00 40.50 162 SER A C 1
ATOM 1269 O O . SER A 1 162 ? -7.059 6.828 -15.274 1.00 40.50 162 SER A O 1
#

pLDDT: mean 80.07, std 20.6, range [36.38, 98.31]

Foldseek 3Di:
DDDDDPPPPPPLLPACALVVLLVQQVVVLVPDDPVRNVLLCVLQVNDRSSVLLCVCVVVDDPQLVQLLADADAPPDDPVRVVVSVPPDCRHVVNLLVVLVVQLVDPPDDSNSNSVSVSSNSNSVSSVPQPLRHYHNVCNSQQDWDDDPHDIDRVNVSNHDDD

Secondary structure (DSSP, 8-state):
---------------IIIIIHHHHHHHHHHTS-HHHHHHHHHHTTT--HHHHTTHHHHT--TTTGGGG-EEE-TT--HHHHHHHHHT-SSSHHHHHHHHHHHHH-SSS-HHHHHHHHHHHHHHHHHHHSTTTEEEGGGTTTTSEEEETTEEEEHHHHHT---

Radius of gyration: 18.71 Å; chains: 1; bounding box: 38×44×66 Å